Protein AF-R9JWE6-F1 (afdb_monomer_lite)

Foldseek 3Di:
DDPVVVVVVVVVLVVLLVVLVVCVVVVHDLVVQLVCCCPVVVDDSVVSVVSNVVSVVVVVVVVVVVVVLLVLLLLVLVCVVVVHDLVVSLVVCCVVPVDDSVVSVVSSCCQCVDPVNVVSSVVND

Sequence (125 aa):
MTWEMREAEIREETRISYMIEFLRGIDISDEQIIEVLQKHENLSEDYAKEYLQNASDVVNEIEKYITFMRNLCQIIAQSKKQNLQEDMIQLKLQREFGFDDFDAEFFFNYVTHSEKYQKTIESFL

Radius of gyration: 20.98 Å; chains: 1; bounding box: 42×34×52 Å

Structure (mmCIF, N/CA/C/O backbone):
data_AF-R9JWE6-F1
#
_entry.id   AF-R9JWE6-F1
#
loop_
_atom_site.group_PDB
_atom_site.id
_atom_site.type_symbol
_atom_site.label_atom_id
_atom_site.label_alt_id
_atom_site.label_comp_id
_atom_site.label_asym_id
_atom_site.label_entity_id
_atom_site.label_seq_id
_atom_site.pdbx_PDB_ins_code
_atom_site.Cartn_x
_atom_site.Cartn_y
_atom_site.Cartn_z
_atom_site.occupancy
_atom_site.B_iso_or_equiv
_atom_site.auth_seq_id
_atom_site.auth_comp_id
_atom_site.auth_asym_id
_atom_site.auth_atom_id
_atom_site.pdbx_PDB_model_num
ATOM 1 N N . MET A 1 1 ? 1.685 -18.981 -27.070 1.00 69.19 1 MET A N 1
ATOM 2 C CA . MET A 1 1 ? 2.676 -18.646 -26.028 1.00 69.19 1 MET A CA 1
ATOM 3 C C . MET A 1 1 ? 2.832 -19.863 -25.129 1.00 69.19 1 MET A C 1
ATOM 5 O O . MET A 1 1 ? 1.813 -20.462 -24.804 1.00 69.19 1 MET A O 1
ATOM 9 N N . THR A 1 2 ? 4.056 -20.289 -24.815 1.00 89.81 2 THR A N 1
ATOM 10 C CA . THR A 1 2 ? 4.303 -21.410 -23.886 1.00 89.81 2 THR A CA 1
ATOM 11 C C . THR A 1 2 ? 4.459 -20.895 -22.450 1.00 89.81 2 THR A C 1
ATOM 13 O O . THR A 1 2 ? 4.683 -19.702 -22.248 1.00 89.81 2 THR A O 1
ATOM 16 N N . TRP A 1 3 ? 4.357 -21.779 -21.451 1.00 81.94 3 TRP A N 1
ATOM 17 C CA . TRP A 1 3 ? 4.594 -21.423 -20.044 1.00 81.94 3 TRP A CA 1
ATOM 18 C C . TRP A 1 3 ? 5.988 -20.837 -19.816 1.00 81.94 3 TRP A C 1
ATOM 20 O O . TRP A 1 3 ? 6.119 -19.799 -19.183 1.00 81.94 3 TRP A O 1
ATOM 30 N N . GLU A 1 4 ? 7.010 -21.437 -20.422 1.00 85.25 4 GLU A N 1
ATOM 31 C CA . GLU A 1 4 ? 8.394 -20.959 -20.337 1.00 85.25 4 GLU A CA 1
ATOM 32 C C . GLU A 1 4 ? 8.558 -19.546 -20.919 1.00 85.25 4 GLU A C 1
ATOM 34 O O . GLU A 1 4 ? 9.282 -18.725 -20.357 1.00 85.25 4 GLU A O 1
ATOM 39 N N . MET A 1 5 ? 7.850 -19.236 -22.016 1.00 83.62 5 MET A N 1
ATOM 40 C CA . MET A 1 5 ? 7.838 -17.889 -22.598 1.00 83.62 5 MET A CA 1
ATOM 41 C C . MET A 1 5 ? 7.164 -16.883 -21.664 1.00 83.62 5 MET A C 1
ATOM 43 O O . MET A 1 5 ? 7.680 -15.784 -21.491 1.00 83.62 5 MET A O 1
ATOM 47 N N . ARG A 1 6 ? 6.045 -17.262 -21.033 1.00 81.75 6 ARG A N 1
ATOM 48 C CA . ARG A 1 6 ? 5.339 -16.393 -20.084 1.00 81.75 6 ARG A CA 1
ATOM 49 C C . ARG A 1 6 ? 6.161 -16.138 -18.824 1.00 81.75 6 ARG A C 1
ATOM 51 O O . ARG A 1 6 ? 6.203 -15.020 -18.331 1.00 81.75 6 ARG A O 1
ATOM 58 N N . GLU A 1 7 ? 6.841 -17.153 -18.307 1.00 78.19 7 GLU A N 1
ATOM 59 C CA . GLU A 1 7 ? 7.741 -16.977 -17.168 1.00 78.19 7 GLU A CA 1
ATOM 60 C C . GLU A 1 7 ? 8.942 -16.086 -17.501 1.00 78.19 7 GLU A C 1
ATOM 62 O O . GLU A 1 7 ? 9.399 -15.329 -16.648 1.00 78.19 7 GLU A O 1
ATOM 67 N N . ALA A 1 8 ? 9.476 -16.176 -18.723 1.00 79.25 8 ALA A N 1
ATOM 68 C CA . ALA A 1 8 ? 10.554 -15.299 -19.167 1.00 79.25 8 ALA A CA 1
ATOM 69 C C . ALA A 1 8 ? 10.092 -13.839 -19.268 1.00 79.25 8 ALA A C 1
ATOM 71 O O . ALA A 1 8 ? 10.804 -12.958 -18.799 1.00 79.25 8 ALA A O 1
ATOM 72 N N . GLU A 1 9 ? 8.891 -13.611 -19.800 1.00 81.25 9 GLU A N 1
ATOM 73 C CA . GLU A 1 9 ? 8.248 -12.294 -19.867 1.00 81.25 9 GLU A CA 1
ATOM 74 C C . GLU A 1 9 ? 8.059 -11.695 -18.463 1.00 81.25 9 GLU A C 1
ATOM 76 O O . GLU A 1 9 ? 8.540 -10.600 -18.196 1.00 81.25 9 GLU A O 1
ATOM 81 N N . ILE A 1 10 ? 7.502 -12.462 -17.518 1.00 80.62 10 ILE A N 1
ATOM 82 C CA . ILE A 1 10 ? 7.308 -12.019 -16.124 1.00 80.62 10 ILE A CA 1
ATOM 83 C C . ILE A 1 10 ? 8.638 -11.662 -15.446 1.00 80.62 10 ILE A C 1
ATOM 85 O O . ILE A 1 10 ? 8.724 -10.674 -14.714 1.00 80.62 10 ILE A O 1
ATOM 89 N N . ARG A 1 11 ? 9.690 -12.468 -15.653 1.00 78.19 11 ARG A N 1
ATOM 90 C CA . ARG A 1 11 ? 11.020 -12.188 -15.084 1.00 78.19 11 ARG A CA 1
ATOM 91 C C . ARG A 1 11 ? 11.599 -10.883 -15.620 1.00 78.19 11 ARG A C 1
ATOM 93 O O . ARG A 1 11 ? 12.233 -10.153 -14.861 1.00 78.19 11 ARG A O 1
ATOM 100 N N . GLU A 1 12 ? 11.378 -10.607 -16.897 1.00 83.06 12 GLU A N 1
ATOM 101 C CA . GLU A 1 12 ? 11.863 -9.395 -17.544 1.00 83.06 12 GLU A CA 1
ATOM 102 C C . GLU A 1 12 ? 11.090 -8.154 -17.085 1.00 83.06 12 GLU A C 1
ATOM 104 O O . GLU A 1 12 ? 11.712 -7.172 -16.681 1.00 83.06 12 GLU A O 1
ATOM 109 N N . GLU A 1 13 ? 9.758 -8.234 -17.020 1.00 82.25 13 GLU A N 1
ATOM 110 C CA . GLU A 1 13 ? 8.908 -7.176 -16.456 1.00 82.25 13 GLU A CA 1
ATOM 111 C C . GLU A 1 13 ? 9.340 -6.832 -15.024 1.00 82.25 13 GLU A C 1
ATOM 113 O O . GLU A 1 13 ? 9.587 -5.672 -14.695 1.00 82.25 13 GLU A O 1
ATOM 118 N N . THR A 1 14 ? 9.534 -7.860 -14.194 1.00 83.31 14 THR A N 1
ATOM 119 C CA . THR A 1 14 ? 9.970 -7.709 -12.799 1.00 83.31 14 THR A CA 1
ATOM 120 C C . THR A 1 14 ? 11.331 -7.012 -12.700 1.00 83.31 14 THR A C 1
ATOM 122 O O . THR A 1 14 ? 11.538 -6.146 -11.848 1.00 83.31 14 THR A O 1
ATOM 125 N N . ARG A 1 15 ? 12.279 -7.367 -13.575 1.00 89.38 15 ARG A N 1
ATOM 126 C CA . ARG A 1 15 ? 13.620 -6.771 -13.598 1.00 89.38 15 ARG A CA 1
ATOM 127 C C . ARG A 1 15 ? 13.576 -5.289 -13.974 1.00 89.38 15 ARG A C 1
ATOM 129 O O . ARG A 1 15 ? 14.257 -4.489 -13.332 1.00 89.38 15 ARG A O 1
ATOM 136 N N . ILE A 1 16 ? 12.780 -4.929 -14.982 1.00 87.31 16 ILE A N 1
ATOM 137 C CA . ILE A 1 16 ? 12.612 -3.539 -15.425 1.00 87.31 16 ILE A CA 1
ATOM 138 C C . ILE A 1 16 ? 11.950 -2.705 -14.320 1.00 87.31 16 ILE A C 1
ATOM 140 O O . ILE A 1 16 ? 12.436 -1.614 -14.018 1.00 87.31 16 ILE A O 1
ATOM 144 N N . SER A 1 17 ? 10.922 -3.234 -13.646 1.00 85.81 17 SER A N 1
ATOM 145 C CA . SER A 1 17 ? 10.298 -2.569 -12.493 1.00 85.81 17 SER A CA 1
ATOM 146 C C . SER A 1 17 ? 11.304 -2.270 -11.378 1.00 85.81 17 SER A C 1
ATOM 148 O O . SER A 1 17 ? 11.370 -1.133 -10.915 1.00 85.81 17 SER A O 1
ATOM 150 N N . TYR A 1 18 ? 12.154 -3.234 -11.000 1.00 87.12 18 TYR A N 1
ATOM 151 C CA . TYR A 1 18 ? 13.188 -2.996 -9.985 1.00 87.12 18 TYR A CA 1
ATOM 152 C C . TYR A 1 18 ? 14.204 -1.930 -10.393 1.00 87.12 18 TYR A C 1
ATOM 154 O O . TYR A 1 18 ? 14.664 -1.159 -9.551 1.00 87.12 18 TYR A O 1
ATOM 162 N N . MET A 1 19 ? 14.566 -1.868 -11.675 1.00 89.88 19 MET A N 1
ATOM 163 C CA . MET A 1 19 ? 15.465 -0.827 -12.160 1.00 89.88 19 MET A CA 1
ATOM 164 C C . MET A 1 19 ? 14.817 0.559 -12.065 1.00 89.88 19 MET A C 1
ATOM 166 O O . MET A 1 19 ? 15.471 1.496 -11.6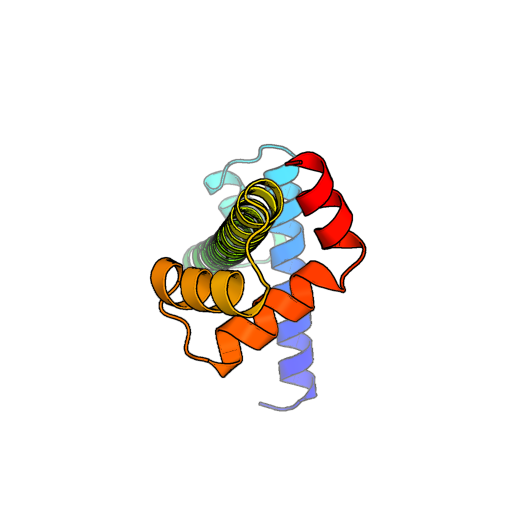11 1.00 89.88 19 MET A O 1
ATOM 170 N N . ILE A 1 20 ? 13.541 0.690 -12.439 1.00 90.12 20 ILE A N 1
ATOM 171 C CA . ILE A 1 20 ? 12.786 1.945 -12.313 1.00 90.12 20 ILE A CA 1
ATOM 172 C C . ILE A 1 20 ? 12.725 2.390 -10.848 1.00 90.12 20 ILE A C 1
ATOM 174 O O . ILE A 1 20 ? 13.036 3.541 -10.546 1.00 90.12 20 ILE A O 1
ATOM 178 N N . GLU A 1 21 ? 12.378 1.482 -9.932 1.00 87.75 21 GLU A N 1
ATOM 179 C CA . GLU A 1 21 ? 12.341 1.774 -8.493 1.00 87.75 21 GLU A CA 1
ATOM 180 C C . GLU A 1 21 ? 13.708 2.219 -7.961 1.00 87.75 21 GLU A C 1
ATOM 182 O O . GLU A 1 21 ? 13.795 3.206 -7.230 1.00 87.75 21 GLU A O 1
ATOM 187 N N . PHE A 1 22 ? 14.785 1.537 -8.360 1.00 90.50 22 PHE A N 1
ATOM 188 C CA . PHE A 1 22 ? 16.144 1.908 -7.974 1.00 90.50 22 PHE A CA 1
ATOM 189 C C . PHE A 1 22 ? 16.519 3.311 -8.468 1.00 90.50 22 PHE A C 1
ATOM 191 O O . PHE A 1 22 ? 17.033 4.109 -7.688 1.00 90.50 22 PHE A O 1
ATOM 198 N N . LEU A 1 23 ? 16.243 3.623 -9.739 1.00 92.06 23 LEU A N 1
ATOM 199 C CA . LEU A 1 23 ? 16.551 4.925 -10.338 1.00 92.06 23 LEU A CA 1
ATOM 200 C C . LEU A 1 23 ? 15.750 6.058 -9.683 1.00 92.06 23 LEU A C 1
ATOM 202 O O . LEU A 1 23 ? 16.315 7.110 -9.387 1.00 92.06 23 LEU A O 1
ATOM 206 N N . ARG A 1 24 ? 14.469 5.829 -9.373 1.00 90.75 24 ARG A N 1
ATOM 207 C CA . ARG A 1 24 ? 13.659 6.773 -8.586 1.00 90.75 24 ARG A CA 1
ATOM 208 C C . ARG A 1 24 ? 14.211 6.964 -7.178 1.00 90.75 24 ARG A C 1
ATOM 210 O O . ARG A 1 24 ? 14.241 8.082 -6.682 1.00 90.75 24 ARG A O 1
ATOM 217 N N . GLY A 1 25 ? 14.694 5.891 -6.550 1.00 88.88 25 GLY A N 1
ATOM 218 C CA . GLY A 1 25 ? 15.300 5.931 -5.218 1.00 88.88 25 GLY A CA 1
ATOM 219 C C . GLY A 1 25 ? 16.598 6.743 -5.123 1.00 88.88 25 GLY A C 1
ATOM 220 O O . GLY A 1 25 ? 17.022 7.064 -4.014 1.00 88.88 25 GLY A O 1
ATOM 221 N N . ILE A 1 26 ? 17.220 7.084 -6.257 1.00 93.56 26 ILE A N 1
ATOM 222 C CA . ILE A 1 26 ? 18.377 7.989 -6.348 1.00 93.56 26 ILE A CA 1
ATOM 223 C C . ILE A 1 26 ? 18.035 9.308 -7.070 1.00 93.56 26 ILE A C 1
ATOM 225 O O . ILE A 1 26 ? 18.923 9.949 -7.632 1.00 93.56 26 ILE A O 1
ATOM 229 N N . ASP A 1 27 ? 16.758 9.704 -7.044 1.00 92.19 27 ASP A N 1
ATOM 230 C CA . ASP A 1 27 ? 16.224 10.983 -7.538 1.00 92.19 27 ASP A CA 1
ATOM 231 C C . ASP A 1 27 ? 16.437 11.253 -9.044 1.00 92.19 27 ASP A C 1
ATOM 233 O O . ASP A 1 27 ? 16.547 12.403 -9.476 1.00 92.19 27 ASP A O 1
ATOM 237 N N . ILE A 1 28 ? 16.486 10.205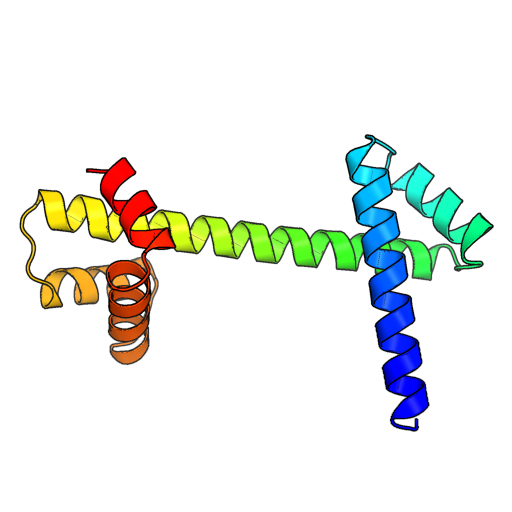 -9.874 1.00 94.56 28 ILE A N 1
ATOM 238 C CA . ILE A 1 28 ? 16.525 10.350 -11.338 1.00 94.56 28 ILE A CA 1
ATOM 239 C C . ILE A 1 28 ? 15.122 10.683 -11.856 1.00 94.56 28 ILE A C 1
ATOM 241 O O . ILE A 1 28 ? 14.144 10.050 -11.452 1.00 94.56 28 ILE A O 1
ATOM 245 N N . SER A 1 29 ? 15.017 11.667 -12.758 1.00 93.94 29 SER A N 1
ATOM 246 C CA . SER A 1 29 ? 13.717 12.087 -13.295 1.00 93.94 29 SER A CA 1
ATOM 247 C C . SER A 1 29 ? 13.111 11.031 -14.218 1.00 93.94 29 SER A C 1
ATOM 249 O O . SER A 1 29 ? 13.826 10.264 -14.863 1.00 93.94 29 SER A O 1
ATOM 251 N N . ASP A 1 30 ? 11.786 11.029 -14.332 1.00 93.25 30 ASP A N 1
ATOM 252 C CA . ASP A 1 30 ? 11.049 10.110 -15.202 1.00 93.25 30 ASP A CA 1
ATOM 253 C C . ASP A 1 30 ? 11.524 10.198 -16.673 1.00 93.25 30 ASP A C 1
ATOM 255 O O . ASP A 1 30 ? 11.677 9.171 -17.335 1.00 93.25 30 ASP A O 1
ATOM 259 N N . GLU A 1 31 ? 11.869 11.392 -17.173 1.00 94.62 31 GLU A N 1
ATOM 260 C CA . GLU A 1 31 ? 12.450 11.571 -18.514 1.00 94.62 31 GLU A CA 1
ATOM 261 C C . GLU A 1 31 ? 13.818 10.890 -18.654 1.00 94.62 31 GLU A C 1
ATOM 263 O O . GLU A 1 31 ? 14.086 10.219 -19.650 1.00 94.62 31 GLU A O 1
ATOM 268 N N . GLN A 1 32 ? 14.679 11.018 -17.644 1.00 94.81 32 GLN A N 1
ATOM 269 C CA . GLN A 1 32 ? 15.994 10.375 -17.637 1.00 94.81 32 GLN A CA 1
ATOM 270 C C . GLN A 1 32 ? 15.880 8.852 -17.496 1.00 94.81 32 GLN A C 1
ATOM 272 O O . GLN A 1 32 ? 16.675 8.115 -18.080 1.00 94.81 32 GLN A O 1
ATOM 277 N N . ILE A 1 33 ? 14.883 8.360 -16.754 1.00 95.00 33 ILE A N 1
ATOM 278 C CA . ILE A 1 33 ? 14.587 6.927 -16.667 1.00 95.00 33 ILE A CA 1
ATOM 279 C C . ILE A 1 33 ? 14.185 6.394 -18.044 1.00 95.00 33 ILE A C 1
ATOM 281 O O . ILE A 1 33 ? 14.698 5.353 -18.452 1.00 95.00 33 ILE A O 1
ATOM 285 N N . ILE A 1 34 ? 13.345 7.115 -18.795 1.00 95.25 34 ILE A N 1
ATOM 286 C CA . ILE A 1 34 ? 12.987 6.740 -20.173 1.00 95.25 34 ILE A CA 1
ATOM 287 C C . ILE A 1 34 ? 14.243 6.636 -21.048 1.00 95.25 34 ILE A C 1
ATOM 289 O O . ILE A 1 34 ? 14.422 5.623 -21.723 1.00 95.25 34 ILE A O 1
ATOM 293 N N . GLU A 1 35 ? 15.154 7.613 -20.990 1.00 94.94 35 GLU A N 1
ATOM 294 C CA . GLU A 1 35 ? 16.415 7.561 -21.747 1.00 94.94 35 GLU A CA 1
ATOM 295 C C . GLU A 1 35 ? 17.272 6.334 -21.380 1.00 94.94 35 GLU A C 1
ATOM 297 O O . GLU A 1 35 ? 17.842 5.675 -22.259 1.00 94.94 35 GLU A O 1
ATOM 302 N N . VAL A 1 36 ? 17.352 5.991 -20.088 1.00 93.06 36 VAL A N 1
ATOM 303 C CA . VAL A 1 36 ? 18.065 4.796 -19.609 1.00 93.06 36 VAL A CA 1
ATOM 304 C C . VAL A 1 36 ? 17.408 3.523 -20.136 1.00 93.06 36 VAL A C 1
ATOM 306 O O . VAL A 1 36 ? 18.112 2.660 -20.660 1.00 93.06 36 VAL A O 1
ATOM 309 N N . LEU A 1 37 ? 16.080 3.420 -20.063 1.00 92.88 37 LEU A N 1
ATOM 310 C CA . LEU A 1 37 ? 15.309 2.283 -20.571 1.00 92.88 37 LEU A CA 1
ATOM 311 C C . LEU A 1 37 ? 15.501 2.092 -22.081 1.00 92.88 37 LEU A C 1
ATOM 313 O O . LEU A 1 37 ? 15.752 0.979 -22.543 1.00 92.88 37 LEU A O 1
ATOM 317 N N . GLN A 1 38 ? 15.473 3.171 -22.860 1.00 93.88 38 GLN A N 1
ATOM 318 C CA . GLN A 1 38 ? 15.710 3.094 -24.301 1.00 93.88 38 GLN A CA 1
ATOM 319 C C . GLN A 1 38 ? 17.137 2.637 -24.626 1.00 93.88 38 GLN A C 1
ATOM 321 O O . GLN A 1 38 ? 17.344 1.822 -25.524 1.00 93.88 38 GLN A O 1
ATOM 326 N N . LYS A 1 39 ? 18.135 3.144 -23.894 1.00 93.44 39 LYS A N 1
ATOM 327 C CA . LYS A 1 39 ? 19.552 2.882 -24.179 1.00 93.44 39 LYS A CA 1
ATOM 328 C C . LYS A 1 39 ? 20.042 1.527 -23.673 1.00 93.44 39 LYS A C 1
ATOM 330 O O . LYS A 1 39 ? 20.859 0.894 -24.338 1.00 93.44 39 LYS A O 1
ATOM 335 N N . HIS A 1 40 ? 19.622 1.128 -22.477 1.00 89.50 40 HIS A N 1
ATOM 336 C CA . HIS A 1 40 ? 20.143 -0.056 -21.795 1.00 89.50 40 HIS A CA 1
ATOM 337 C C . HIS A 1 40 ? 19.249 -1.281 -21.971 1.00 89.50 40 HIS A C 1
ATOM 339 O O . HIS A 1 40 ? 19.777 -2.389 -21.989 1.00 89.50 40 HIS A O 1
ATOM 345 N N . GLU A 1 41 ? 17.947 -1.079 -22.185 1.00 87.50 41 GLU A N 1
ATOM 346 C CA . GLU A 1 41 ? 16.973 -2.160 -22.381 1.00 87.50 41 GLU A CA 1
ATOM 347 C C . GLU A 1 41 ? 16.460 -2.263 -23.820 1.00 87.50 41 GLU A C 1
ATOM 349 O O . GLU A 1 41 ? 15.640 -3.123 -24.129 1.00 87.50 41 GLU A O 1
ATOM 354 N N . ASN A 1 42 ? 16.963 -1.415 -24.729 1.00 90.19 42 ASN A N 1
ATOM 355 C CA . ASN A 1 42 ? 16.534 -1.344 -26.131 1.00 90.19 42 ASN A CA 1
ATOM 356 C C . ASN A 1 42 ? 15.010 -1.187 -26.294 1.00 90.19 42 ASN A C 1
ATOM 358 O O . ASN A 1 42 ? 14.434 -1.643 -27.285 1.00 90.19 42 ASN A O 1
ATOM 362 N N . LEU A 1 43 ? 14.348 -0.553 -25.322 1.00 90.88 43 LEU A N 1
ATOM 363 C CA . LEU A 1 43 ? 12.915 -0.294 -25.379 1.00 90.88 43 LEU A CA 1
ATOM 364 C C . LEU A 1 43 ? 12.617 0.861 -26.340 1.00 90.88 43 LEU A C 1
ATOM 366 O O . LEU A 1 43 ? 13.402 1.802 -26.479 1.00 90.88 43 LEU A O 1
ATOM 370 N N . SER A 1 44 ? 11.458 0.815 -27.000 1.00 93.62 44 SER A N 1
ATOM 371 C CA . SER A 1 44 ? 10.935 2.012 -27.660 1.00 93.62 44 SER A CA 1
ATOM 372 C C . SER A 1 44 ? 10.534 3.050 -26.607 1.00 93.62 44 SER A C 1
ATOM 374 O O . SER A 1 44 ? 10.337 2.721 -25.437 1.00 93.62 44 SER A O 1
ATOM 376 N N . GLU A 1 45 ? 10.386 4.310 -27.019 1.00 92.44 45 GLU A N 1
ATOM 377 C CA . GLU A 1 45 ? 9.901 5.366 -26.119 1.00 92.44 45 GLU A CA 1
ATOM 378 C C . GLU A 1 45 ? 8.527 5.020 -25.523 1.00 92.44 45 GLU A C 1
ATOM 380 O O . GLU A 1 45 ? 8.305 5.203 -24.328 1.00 92.44 45 GLU A O 1
ATOM 385 N N . ASP A 1 46 ? 7.628 4.468 -26.343 1.00 93.88 46 ASP A N 1
ATOM 386 C CA . ASP A 1 46 ? 6.277 4.090 -25.922 1.00 93.88 46 ASP A CA 1
ATOM 387 C C . ASP A 1 46 ? 6.303 2.966 -24.881 1.00 93.88 46 ASP A C 1
ATOM 389 O O . ASP A 1 46 ? 5.650 3.078 -23.845 1.00 93.88 46 ASP A O 1
ATOM 393 N N . TYR A 1 47 ? 7.117 1.926 -25.100 1.00 90.25 47 TYR A N 1
ATOM 394 C CA . TYR A 1 47 ? 7.268 0.842 -24.127 1.00 90.25 47 TYR A CA 1
ATOM 395 C C . TYR A 1 47 ? 7.934 1.324 -22.834 1.00 90.25 47 TYR A C 1
ATOM 397 O O . TYR A 1 47 ? 7.513 0.937 -21.748 1.00 90.25 47 TYR A O 1
ATOM 405 N N . ALA A 1 48 ? 8.941 2.198 -22.915 1.00 91.25 48 ALA A N 1
ATOM 406 C CA . ALA A 1 48 ? 9.572 2.775 -21.729 1.00 91.25 48 ALA A CA 1
ATOM 407 C C . ALA A 1 48 ? 8.567 3.575 -20.878 1.00 91.25 48 ALA A C 1
ATOM 409 O O . ALA A 1 48 ? 8.542 3.427 -19.655 1.00 91.25 48 ALA A O 1
ATOM 410 N N . LYS A 1 49 ? 7.695 4.367 -21.520 1.00 93.06 49 LYS A N 1
ATOM 411 C CA . LYS A 1 49 ? 6.597 5.079 -20.845 1.00 93.06 49 LYS A CA 1
ATOM 412 C C . LYS A 1 49 ? 5.584 4.124 -20.219 1.00 93.06 49 LYS A C 1
ATOM 414 O O . LYS A 1 49 ? 5.151 4.371 -19.098 1.00 93.06 49 LYS A O 1
ATOM 419 N N . GLU A 1 50 ? 5.226 3.044 -20.909 1.00 91.50 50 GLU A N 1
ATOM 420 C CA . GLU A 1 50 ? 4.303 2.029 -20.389 1.00 91.50 50 GLU A CA 1
ATOM 421 C C . GLU A 1 50 ? 4.848 1.372 -19.112 1.00 91.50 50 GLU A C 1
ATOM 423 O O . GLU A 1 50 ? 4.153 1.329 -18.099 1.00 91.50 50 GLU A O 1
ATOM 428 N N . TYR A 1 51 ? 6.112 0.940 -19.111 1.00 89.31 51 TYR A N 1
ATOM 429 C CA . TYR A 1 51 ? 6.749 0.373 -17.916 1.00 89.31 51 TYR A CA 1
ATOM 430 C C . TYR A 1 51 ? 6.799 1.361 -16.748 1.00 89.31 51 TYR A C 1
ATOM 432 O O . TYR A 1 51 ? 6.541 0.984 -15.603 1.00 89.31 51 TYR A O 1
ATOM 440 N N . LEU A 1 52 ? 7.110 2.625 -17.033 1.00 90.94 52 LEU A N 1
ATOM 441 C CA . LEU A 1 52 ? 7.160 3.679 -16.027 1.00 90.94 52 LEU A CA 1
ATOM 442 C C . LEU A 1 52 ? 5.782 3.956 -15.415 1.00 90.94 52 LEU A C 1
ATOM 444 O O . LEU A 1 52 ? 5.662 4.078 -14.195 1.00 90.94 52 LEU A O 1
ATOM 448 N N . GLN A 1 53 ? 4.745 4.007 -16.253 1.00 90.44 53 GLN A N 1
ATOM 449 C CA . GLN A 1 53 ? 3.363 4.182 -15.819 1.00 90.44 53 GLN A CA 1
ATOM 450 C C . GLN A 1 53 ? 2.896 2.993 -14.977 1.00 90.44 53 GLN A C 1
ATOM 452 O O . GLN A 1 53 ? 2.383 3.197 -13.881 1.00 90.44 53 GLN A O 1
ATOM 457 N N . ASN A 1 54 ? 3.154 1.762 -15.426 1.00 87.31 54 ASN A N 1
ATOM 458 C CA . ASN A 1 54 ? 2.801 0.550 -14.687 1.00 87.31 54 ASN A CA 1
ATOM 459 C C . ASN A 1 54 ? 3.463 0.519 -13.302 1.00 87.31 54 ASN A C 1
ATOM 461 O O . ASN A 1 54 ? 2.808 0.204 -12.310 1.00 87.31 54 ASN A O 1
ATOM 465 N N . ALA A 1 55 ? 4.743 0.896 -13.209 1.00 85.00 55 ALA A N 1
ATOM 466 C CA . ALA A 1 55 ? 5.435 1.006 -11.927 1.00 85.00 55 ALA A CA 1
ATOM 467 C C . ALA A 1 55 ? 4.784 2.065 -11.016 1.00 85.00 55 ALA A C 1
ATOM 469 O O . ALA A 1 55 ? 4.560 1.810 -9.834 1.00 85.00 55 ALA A O 1
ATOM 470 N N . SER A 1 56 ? 4.435 3.238 -11.557 1.00 84.94 56 SER A N 1
ATOM 471 C CA . SER A 1 56 ? 3.712 4.276 -10.808 1.00 84.94 56 SER A CA 1
ATOM 472 C C . SER A 1 56 ? 2.330 3.817 -10.340 1.00 84.94 56 SER A C 1
ATOM 474 O O . SER A 1 56 ? 1.950 4.091 -9.204 1.00 84.94 56 SER A O 1
ATOM 476 N N . ASP A 1 57 ? 1.580 3.108 -11.181 1.00 88.25 57 ASP A N 1
ATOM 477 C CA . ASP A 1 57 ? 0.239 2.629 -10.848 1.00 88.25 57 ASP A CA 1
ATOM 478 C C . ASP A 1 57 ? 0.276 1.584 -9.734 1.00 88.25 57 ASP A C 1
ATOM 480 O O . ASP A 1 57 ? -0.516 1.661 -8.796 1.00 88.25 57 ASP A O 1
ATOM 484 N N . VAL A 1 58 ? 1.248 0.667 -9.763 1.00 85.00 58 VAL A N 1
ATOM 485 C CA . VAL A 1 58 ? 1.461 -0.297 -8.674 1.00 85.00 58 VAL A CA 1
ATOM 486 C C . VAL A 1 58 ? 1.776 0.418 -7.360 1.00 85.00 58 VAL A C 1
ATOM 488 O O . VAL A 1 58 ? 1.180 0.089 -6.332 1.00 85.00 58 VAL A O 1
ATOM 491 N N . VAL A 1 59 ? 2.660 1.421 -7.377 1.00 82.81 59 VAL A N 1
ATOM 492 C CA . VAL A 1 59 ? 2.965 2.225 -6.182 1.00 82.81 59 VAL A CA 1
ATOM 493 C C . VAL A 1 59 ? 1.710 2.935 -5.672 1.00 82.81 59 VAL A C 1
ATOM 495 O O . VAL A 1 59 ? 1.397 2.833 -4.486 1.00 82.81 59 VAL A O 1
ATOM 498 N N . ASN A 1 60 ? 0.943 3.574 -6.557 1.00 87.69 60 ASN A N 1
ATOM 499 C CA . ASN A 1 60 ? -0.303 4.252 -6.201 1.00 87.69 60 ASN A CA 1
ATOM 500 C C . ASN A 1 60 ? -1.323 3.293 -5.563 1.00 87.69 60 ASN A C 1
ATOM 502 O O . ASN A 1 60 ? -1.970 3.643 -4.575 1.00 87.69 60 ASN A O 1
ATOM 506 N N . GLU A 1 61 ? -1.480 2.078 -6.093 1.00 88.62 61 GLU A N 1
ATOM 507 C CA . GLU A 1 61 ? -2.369 1.065 -5.510 1.00 88.62 61 GLU A CA 1
ATOM 508 C C . GLU A 1 61 ? -1.877 0.586 -4.136 1.00 88.62 61 GLU A C 1
ATOM 510 O O . GLU A 1 61 ? -2.674 0.453 -3.201 1.00 88.62 61 GLU A O 1
ATOM 515 N N . ILE A 1 62 ? -0.564 0.409 -3.962 1.00 88.50 62 ILE A N 1
ATOM 516 C CA . ILE A 1 62 ? 0.030 0.087 -2.657 1.00 88.50 62 ILE A CA 1
ATOM 517 C C . ILE A 1 62 ? -0.225 1.219 -1.653 1.00 88.50 62 ILE A C 1
ATOM 519 O O . ILE A 1 62 ? -0.628 0.952 -0.520 1.00 88.50 62 ILE A O 1
ATOM 523 N N . GLU A 1 63 ? -0.042 2.479 -2.043 1.00 87.56 63 GLU A N 1
ATOM 524 C CA . GLU A 1 63 ? -0.295 3.640 -1.183 1.00 87.56 63 GLU A CA 1
ATOM 525 C C . GLU A 1 63 ? -1.770 3.775 -0.796 1.00 87.56 63 GLU A C 1
ATOM 527 O O . GLU A 1 63 ? -2.086 4.044 0.372 1.00 87.56 63 GLU A O 1
ATOM 532 N N . LYS A 1 64 ? -2.688 3.529 -1.740 1.00 91.81 64 LYS A N 1
ATOM 533 C CA . LYS A 1 64 ? -4.129 3.455 -1.459 1.00 91.81 64 LYS A CA 1
ATOM 534 C C . LYS A 1 64 ? -4.425 2.359 -0.445 1.00 91.81 64 LYS A C 1
ATOM 536 O O . LYS A 1 64 ? -5.130 2.617 0.531 1.00 91.81 64 LYS A O 1
ATOM 541 N N . TYR A 1 65 ? -3.850 1.169 -0.619 1.00 91.00 65 TYR A N 1
ATOM 542 C CA . TYR A 1 65 ? -4.028 0.061 0.317 1.00 91.00 65 TYR A CA 1
ATOM 543 C C . TYR A 1 65 ? -3.460 0.377 1.708 1.00 91.00 65 TYR A C 1
ATOM 545 O O . TYR A 1 65 ? -4.118 0.135 2.721 1.00 91.00 65 TYR A O 1
ATOM 553 N N . ILE A 1 66 ? -2.268 0.974 1.787 1.00 90.81 66 ILE A N 1
ATOM 554 C CA . ILE A 1 66 ? -1.666 1.417 3.054 1.00 90.81 66 ILE A CA 1
ATOM 555 C C . ILE A 1 66 ? -2.578 2.432 3.750 1.00 90.81 66 ILE A C 1
ATOM 557 O O . ILE A 1 66 ? -2.835 2.311 4.951 1.00 90.81 66 ILE A O 1
ATOM 561 N N . THR A 1 67 ? -3.088 3.411 3.003 1.00 93.81 67 THR A N 1
ATOM 562 C CA . THR A 1 67 ? -4.009 4.433 3.513 1.00 93.81 67 THR A CA 1
ATOM 563 C C . THR A 1 67 ? -5.302 3.805 4.023 1.00 93.81 67 THR A C 1
ATOM 565 O O . THR 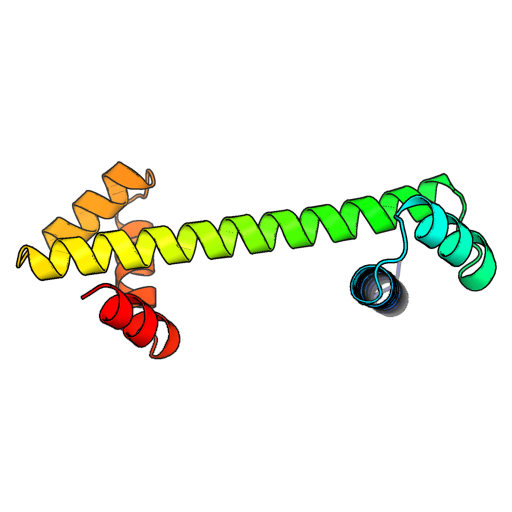A 1 67 ? -5.731 4.099 5.140 1.00 93.81 67 THR A O 1
ATOM 568 N N . PHE A 1 68 ? -5.881 2.881 3.256 1.00 95.00 68 PHE A N 1
ATOM 569 C CA . PHE A 1 68 ? -7.050 2.105 3.654 1.00 95.00 68 PHE A CA 1
ATOM 570 C C . PHE A 1 68 ? -6.810 1.363 4.979 1.00 95.00 68 PHE A C 1
ATOM 572 O O . PHE A 1 68 ? -7.550 1.568 5.943 1.00 95.00 68 PHE A O 1
ATOM 579 N N . MET A 1 69 ? -5.728 0.583 5.075 1.00 95.00 69 MET A N 1
ATOM 580 C CA . MET A 1 69 ? -5.398 -0.178 6.285 1.00 95.00 69 MET A CA 1
ATOM 581 C C . MET A 1 69 ? -5.160 0.725 7.498 1.00 95.00 69 MET A C 1
ATOM 583 O O . MET A 1 69 ? -5.538 0.377 8.619 1.00 95.00 69 MET A O 1
ATOM 587 N N . ARG A 1 70 ? -4.556 1.901 7.296 1.00 93.38 70 ARG A N 1
ATOM 588 C CA . ARG A 1 70 ? -4.348 2.887 8.361 1.00 93.38 70 ARG A CA 1
ATOM 589 C C . ARG A 1 70 ? -5.672 3.449 8.876 1.00 93.38 70 ARG A C 1
ATOM 591 O O . ARG A 1 70 ? -5.870 3.488 10.090 1.00 93.38 70 ARG A O 1
ATOM 598 N N . ASN A 1 71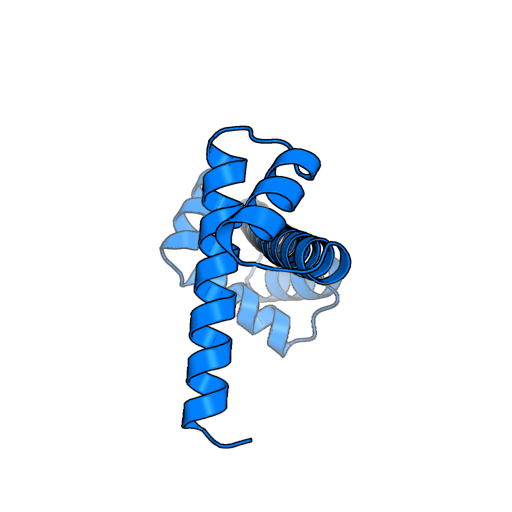 ? -6.573 3.836 7.974 1.00 95.06 71 ASN A N 1
ATOM 599 C CA . ASN A 1 71 ? -7.902 4.342 8.327 1.00 95.06 71 ASN A CA 1
ATOM 600 C C . ASN A 1 71 ? -8.714 3.281 9.079 1.00 95.06 71 ASN A C 1
ATOM 602 O O . ASN A 1 71 ? -9.316 3.577 10.112 1.00 95.06 71 ASN A O 1
ATOM 606 N N . LEU A 1 72 ? -8.656 2.031 8.614 1.00 96.19 72 LEU A N 1
ATOM 607 C CA . LEU A 1 72 ? -9.273 0.882 9.268 1.00 96.19 72 LEU A CA 1
ATOM 608 C C . LEU A 1 72 ? -8.770 0.715 10.715 1.00 96.19 72 LEU A C 1
ATOM 610 O O . LEU A 1 72 ? -9.573 0.676 11.651 1.00 96.19 72 LEU A O 1
ATOM 614 N N . CYS A 1 73 ? -7.446 0.709 10.924 1.00 95.50 73 CYS A N 1
ATOM 615 C CA . CYS A 1 73 ? -6.845 0.644 12.263 1.00 95.50 73 CYS A CA 1
ATOM 616 C C . CYS A 1 73 ? -7.302 1.805 13.158 1.00 95.50 73 CYS A C 1
ATOM 618 O O . CYS A 1 73 ? -7.606 1.604 14.334 1.00 95.50 73 CYS A O 1
ATOM 620 N N . GLN A 1 74 ? -7.361 3.019 12.609 1.00 95.62 74 GLN A N 1
ATOM 621 C CA . GLN A 1 74 ? -7.744 4.217 13.350 1.00 95.62 74 GLN A CA 1
ATOM 622 C C . GLN A 1 74 ? -9.210 4.173 13.802 1.00 95.62 74 GLN A C 1
ATOM 624 O O . GLN A 1 74 ? -9.496 4.494 14.958 1.00 95.62 74 GLN A O 1
ATOM 629 N N . ILE A 1 75 ? -10.135 3.738 12.939 1.00 95.94 75 ILE A N 1
ATOM 630 C CA . ILE A 1 75 ? -11.554 3.583 13.296 1.00 95.94 75 ILE A CA 1
ATOM 631 C C . ILE A 1 75 ? -11.713 2.552 14.416 1.00 95.94 75 ILE A C 1
ATOM 633 O O . ILE A 1 75 ? -12.433 2.810 15.386 1.00 95.94 75 ILE A O 1
ATOM 637 N N . ILE A 1 76 ? -11.016 1.415 14.327 1.00 95.12 76 ILE A N 1
ATOM 638 C CA . ILE A 1 76 ? -11.045 0.375 15.364 1.00 95.12 76 ILE A CA 1
ATOM 639 C C . ILE A 1 76 ? -10.482 0.921 16.683 1.00 95.12 76 ILE A C 1
ATOM 641 O O . ILE A 1 76 ? -11.126 0.779 17.722 1.00 95.12 76 ILE A O 1
ATOM 645 N N . ALA A 1 77 ? -9.333 1.603 16.656 1.00 94.38 77 ALA A N 1
ATOM 646 C CA . ALA A 1 77 ? -8.720 2.194 17.847 1.00 94.38 77 ALA A CA 1
ATOM 647 C C . ALA A 1 77 ? -9.648 3.211 18.531 1.00 94.38 77 ALA A C 1
ATOM 649 O O . ALA A 1 77 ? -9.894 3.125 19.734 1.00 94.38 77 ALA A O 1
ATOM 650 N N . GLN A 1 78 ? -10.227 4.141 17.766 1.00 95.44 78 GLN A N 1
ATOM 651 C CA . GLN A 1 78 ? -11.181 5.125 18.285 1.00 95.44 78 GLN A CA 1
ATOM 652 C C . GLN A 1 78 ? -12.427 4.463 18.880 1.00 95.44 78 GLN A C 1
ATOM 654 O O . GLN A 1 78 ? -12.921 4.890 19.921 1.00 95.44 78 GLN A O 1
ATOM 659 N N . SER A 1 79 ? -12.920 3.403 18.243 1.00 95.50 79 SER A N 1
ATOM 660 C CA . SER A 1 79 ? -14.092 2.668 18.718 1.00 95.50 79 SER A CA 1
ATOM 661 C C . SER A 1 79 ? -13.797 1.908 20.017 1.00 95.50 79 SER A C 1
ATOM 663 O O . SER A 1 79 ? -14.612 1.928 20.939 1.00 95.50 79 SER A O 1
ATOM 665 N N . LYS A 1 80 ? -12.590 1.340 20.150 1.00 92.12 80 LYS A N 1
ATOM 666 C CA . LYS A 1 80 ? -12.107 0.744 21.405 1.00 92.12 80 LYS A CA 1
ATOM 667 C C . LYS A 1 80 ? -11.974 1.778 22.527 1.00 92.12 80 LYS A C 1
ATOM 669 O O . LYS A 1 80 ? -12.411 1.499 23.637 1.00 92.12 80 LYS A O 1
ATOM 674 N N . LYS A 1 81 ? -11.478 2.996 22.253 1.00 93.94 81 LYS A N 1
ATOM 675 C CA . LYS A 1 81 ? -11.462 4.098 23.249 1.00 93.94 81 LYS A CA 1
ATOM 676 C C . LYS A 1 81 ? -12.852 4.452 23.771 1.00 93.94 81 LYS A C 1
ATOM 678 O O . LYS A 1 81 ? -12.998 4.873 24.913 1.00 93.94 81 LYS A O 1
ATOM 683 N N . GLN A 1 82 ? -13.865 4.302 22.924 1.00 94.50 82 GLN A N 1
ATOM 684 C CA . GLN A 1 82 ? -15.266 4.535 23.267 1.00 94.50 82 GLN A CA 1
ATOM 685 C C . GLN A 1 82 ? -15.923 3.323 23.951 1.00 94.50 82 GLN A C 1
ATOM 687 O O . GLN A 1 82 ? -17.111 3.379 24.255 1.00 94.50 82 GLN A O 1
ATOM 692 N N . ASN A 1 83 ? -15.168 2.247 24.210 1.00 93.75 83 ASN A N 1
ATOM 693 C CA . ASN A 1 83 ? -15.659 0.974 24.742 1.00 93.75 83 ASN A CA 1
ATOM 694 C C . ASN A 1 83 ? -16.814 0.381 23.913 1.00 93.75 83 ASN A C 1
ATOM 696 O O . ASN A 1 83 ? -17.732 -0.231 24.464 1.00 93.75 83 ASN A O 1
ATOM 700 N N . LEU A 1 84 ? -16.792 0.582 22.589 1.00 95.12 84 LEU A N 1
ATOM 701 C CA . LEU A 1 84 ? -17.765 -0.044 21.695 1.00 95.12 84 LEU A CA 1
ATOM 702 C C . LEU A 1 84 ? -17.543 -1.561 21.650 1.00 95.12 84 LEU A C 1
ATOM 704 O O . LEU A 1 84 ? -16.408 -2.029 21.584 1.00 95.12 84 LEU A O 1
ATOM 708 N N . GLN A 1 85 ? -18.647 -2.310 21.675 1.00 95.19 85 GLN A N 1
ATOM 709 C CA . GLN A 1 85 ? -18.655 -3.762 21.475 1.00 95.19 85 GLN A CA 1
ATOM 710 C C . GLN A 1 85 ? -18.284 -4.109 20.030 1.00 95.19 85 GLN A C 1
ATOM 712 O O . GLN A 1 85 ? -18.529 -3.307 19.130 1.00 95.19 85 GLN A O 1
ATOM 717 N N . GLU A 1 86 ? -17.744 -5.304 19.801 1.00 93.75 86 GLU A N 1
ATOM 718 C CA . GLU A 1 86 ? -17.209 -5.721 18.495 1.00 93.75 86 GLU A CA 1
ATOM 719 C C . GLU A 1 86 ? -18.242 -5.609 17.365 1.00 93.75 86 GLU A C 1
ATOM 721 O O . GLU A 1 86 ? -17.949 -4.973 16.352 1.00 93.75 86 GLU A O 1
ATOM 726 N N . ASP A 1 87 ? -19.478 -6.066 17.585 1.00 94.75 87 ASP A N 1
ATOM 727 C CA . ASP A 1 87 ? -20.581 -5.948 16.617 1.00 94.75 87 ASP A CA 1
ATOM 728 C C . ASP A 1 87 ? -20.837 -4.487 16.194 1.00 94.75 87 ASP A C 1
ATOM 730 O O . ASP A 1 87 ? -21.101 -4.184 15.030 1.00 94.75 87 ASP A O 1
ATOM 734 N N . MET A 1 88 ? -20.708 -3.536 17.128 1.00 96.25 88 MET A N 1
ATOM 735 C CA . MET A 1 88 ? -20.874 -2.104 16.841 1.00 96.25 88 MET A CA 1
ATOM 736 C C . MET A 1 88 ? -19.696 -1.542 16.042 1.00 96.25 88 MET A C 1
ATOM 738 O O . MET A 1 88 ? -19.878 -0.625 15.238 1.00 96.25 88 MET A O 1
ATOM 742 N N . ILE A 1 89 ? -18.488 -2.074 16.257 1.00 95.81 89 ILE A N 1
ATOM 743 C CA . ILE A 1 89 ? -17.307 -1.712 15.468 1.00 95.81 89 ILE A CA 1
ATOM 744 C C . ILE A 1 89 ? -17.484 -2.219 14.037 1.00 95.81 89 ILE A C 1
ATOM 746 O O . ILE A 1 89 ? -17.307 -1.437 13.107 1.00 95.81 89 ILE A O 1
ATOM 750 N N . GLN A 1 90 ? -17.898 -3.474 13.851 1.00 96.06 90 GLN A N 1
ATOM 751 C CA . GLN A 1 90 ? -18.140 -4.056 12.528 1.00 96.06 90 GLN A CA 1
ATOM 752 C C . GLN A 1 90 ? -19.218 -3.282 11.754 1.00 96.06 90 GLN A C 1
ATOM 754 O O . GLN A 1 90 ? -18.969 -2.865 10.625 1.00 96.06 90 GLN A O 1
ATOM 759 N N . LEU A 1 91 ? -20.353 -2.947 12.383 1.00 96.62 91 LEU A N 1
ATOM 760 C CA . LEU A 1 91 ? -21.381 -2.091 11.769 1.00 96.62 91 LEU A CA 1
ATOM 761 C C . LEU A 1 91 ? -20.850 -0.706 11.367 1.00 96.62 91 LEU A C 1
ATOM 763 O O . LEU A 1 91 ? -21.296 -0.119 10.379 1.00 96.62 91 LEU A O 1
ATOM 767 N N . LYS A 1 92 ? -19.905 -0.150 12.132 1.00 96.19 92 LYS A N 1
ATOM 768 C CA . LYS A 1 92 ? -19.256 1.115 11.777 1.00 96.19 92 LYS A CA 1
ATOM 769 C C . LYS A 1 92 ? -18.345 0.949 10.561 1.00 96.19 92 LYS A C 1
ATOM 771 O O . LYS A 1 92 ? -18.373 1.809 9.688 1.00 96.19 92 LYS A O 1
ATOM 776 N N . LEU A 1 93 ? -17.600 -0.153 10.464 1.00 96.31 93 LEU A N 1
ATOM 777 C CA . LEU A 1 93 ? -16.781 -0.462 9.287 1.00 96.31 93 LEU A CA 1
ATOM 778 C C . LEU A 1 93 ? -17.631 -0.622 8.023 1.00 96.31 93 LEU A C 1
ATOM 780 O O . LEU A 1 93 ? -17.274 -0.056 6.993 1.00 96.31 93 LEU A O 1
ATOM 784 N N . GLN A 1 94 ? -18.782 -1.293 8.117 1.00 97.06 94 GLN A N 1
ATOM 785 C CA . GLN A 1 94 ? -19.738 -1.384 7.006 1.00 97.06 94 GLN A CA 1
ATOM 786 C C . GLN A 1 94 ? -20.158 -0.007 6.497 1.00 97.06 94 GLN A C 1
ATOM 788 O O . GLN A 1 94 ? -20.146 0.249 5.298 1.00 97.06 94 GLN A O 1
ATOM 793 N N . ARG A 1 95 ? -20.490 0.916 7.406 1.00 95.56 95 ARG A N 1
ATOM 794 C CA . ARG A 1 95 ? -20.924 2.269 7.030 1.00 95.56 95 ARG A CA 1
ATOM 795 C C . ARG A 1 95 ? -19.806 3.110 6.422 1.00 95.56 95 ARG A C 1
ATOM 797 O O . ARG A 1 95 ? -20.067 3.837 5.473 1.00 95.56 95 ARG A O 1
ATOM 804 N N . GLU A 1 96 ? -18.601 3.035 6.979 1.00 95.94 96 GLU A N 1
ATOM 805 C CA . GLU A 1 96 ? -17.466 3.859 6.540 1.00 95.94 96 GLU A CA 1
ATOM 806 C C . GLU A 1 96 ? -16.866 3.374 5.214 1.00 95.94 96 GLU A C 1
ATOM 808 O O . GLU A 1 96 ? -16.451 4.190 4.394 1.00 95.94 96 GLU A O 1
ATOM 813 N N . PHE A 1 97 ? -16.837 2.059 4.982 1.00 94.81 97 PHE A N 1
ATOM 814 C CA . PHE A 1 97 ? -16.194 1.467 3.803 1.00 94.81 97 PHE A CA 1
ATOM 815 C C . PHE A 1 97 ? -17.170 0.877 2.779 1.00 94.81 97 PHE A C 1
ATOM 817 O O . PHE A 1 97 ? -16.740 0.452 1.711 1.00 94.81 97 PHE A O 1
ATOM 824 N N . GLY A 1 98 ? -18.473 0.856 3.072 1.00 95.94 98 GLY A N 1
ATOM 825 C CA . GLY A 1 98 ? -19.470 0.206 2.219 1.00 95.94 98 GLY A CA 1
ATOM 826 C C . GLY A 1 98 ? -19.345 -1.320 2.198 1.00 95.94 98 GLY A C 1
ATOM 827 O O . GLY A 1 98 ? -19.747 -1.939 1.217 1.00 95.94 98 GLY A O 1
ATOM 828 N N . PHE A 1 99 ? -18.761 -1.909 3.244 1.00 96.50 99 PHE A N 1
ATOM 829 C CA . PHE A 1 99 ? -18.602 -3.356 3.372 1.00 96.50 99 PHE A CA 1
ATOM 830 C C . PHE A 1 99 ? -19.928 -4.057 3.626 1.00 96.50 99 PHE A C 1
ATOM 832 O O . PHE A 1 99 ? -20.815 -3.513 4.290 1.00 96.50 99 PHE A O 1
ATOM 839 N N . ASP A 1 100 ? -20.023 -5.288 3.134 1.00 97.50 100 ASP A N 1
ATOM 840 C CA . ASP A 1 100 ? -21.026 -6.228 3.607 1.00 97.50 100 ASP A CA 1
ATOM 841 C C . ASP A 1 100 ? -20.621 -6.829 4.969 1.00 97.50 100 ASP A C 1
ATOM 843 O O . ASP A 1 100 ? -19.585 -6.486 5.554 1.00 97.50 100 ASP A O 1
ATOM 847 N N . ASP A 1 101 ? -21.474 -7.699 5.513 1.00 95.88 101 ASP A N 1
ATOM 848 C CA . ASP A 1 101 ? -21.231 -8.341 6.808 1.00 95.88 101 ASP A CA 1
ATOM 849 C C . ASP A 1 101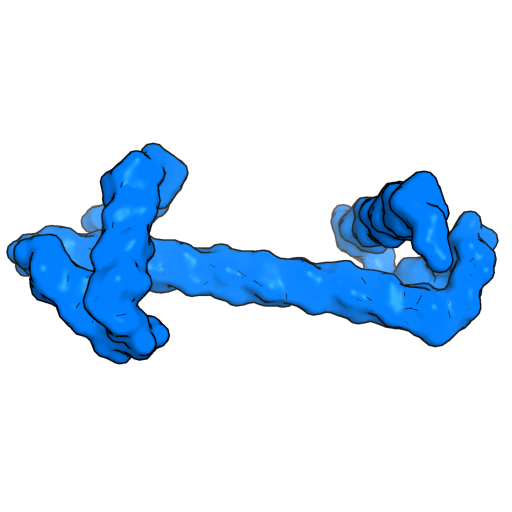 ? -19.933 -9.161 6.813 1.00 95.88 101 ASP A C 1
ATOM 851 O O . ASP A 1 101 ? -19.176 -9.112 7.784 1.00 95.88 101 ASP A O 1
ATOM 855 N N . PHE A 1 102 ? -19.652 -9.869 5.716 1.00 96.94 102 PHE A N 1
ATOM 856 C CA . PHE A 1 102 ? -18.490 -10.742 5.600 1.00 96.94 102 PHE A CA 1
ATOM 857 C C . PHE A 1 102 ? -17.192 -9.937 5.543 1.00 96.94 102 PHE A C 1
ATOM 859 O O . PHE A 1 102 ? -16.254 -10.226 6.286 1.00 96.94 102 PHE A O 1
ATOM 866 N N . ASP A 1 103 ? -17.143 -8.905 4.705 1.00 96.19 103 ASP A N 1
ATOM 867 C CA . ASP A 1 103 ? -15.982 -8.033 4.565 1.00 96.19 103 ASP A CA 1
ATOM 868 C C . ASP A 1 103 ? -15.686 -7.304 5.882 1.00 96.19 103 ASP A C 1
ATOM 870 O O . ASP A 1 103 ? -14.535 -7.238 6.322 1.00 96.19 103 ASP A O 1
ATOM 874 N N . ALA A 1 104 ? -16.717 -6.791 6.561 1.00 96.56 104 ALA A N 1
ATOM 875 C CA . ALA A 1 104 ? -16.547 -6.101 7.835 1.00 96.56 104 ALA A CA 1
ATOM 876 C C . ALA A 1 104 ? -16.009 -7.026 8.935 1.00 96.56 104 ALA A C 1
ATOM 878 O O . ALA A 1 104 ? -15.094 -6.630 9.665 1.00 96.56 104 ALA A O 1
ATOM 879 N N . GLU A 1 105 ? -16.533 -8.251 9.036 1.00 96.69 105 GLU A N 1
ATOM 880 C CA . GLU A 1 105 ? -16.020 -9.270 9.953 1.00 96.69 105 GLU A CA 1
ATOM 881 C C . GLU A 1 105 ? -14.575 -9.647 9.599 1.00 96.69 105 GLU A C 1
ATOM 883 O O . GLU A 1 105 ? -13.698 -9.642 10.469 1.00 96.69 105 GLU A O 1
ATOM 888 N N . PHE A 1 106 ? -14.302 -9.918 8.320 1.00 96.50 106 PHE A N 1
ATOM 889 C CA . PHE A 1 106 ? -12.978 -10.290 7.831 1.00 96.50 106 PHE A CA 1
ATOM 890 C C . PHE A 1 106 ? -11.937 -9.223 8.170 1.00 96.50 106 PHE A C 1
ATOM 892 O O . PHE A 1 106 ? -10.922 -9.531 8.796 1.00 96.50 106 PHE A O 1
ATOM 899 N N . PHE A 1 107 ? -12.182 -7.965 7.800 1.00 95.62 107 PHE A N 1
ATOM 900 C CA . PHE A 1 107 ? -11.234 -6.877 8.026 1.00 95.62 107 PHE A CA 1
ATOM 901 C C . PHE A 1 107 ? -11.077 -6.542 9.507 1.00 95.62 107 PHE A C 1
ATOM 903 O O . PHE A 1 107 ? -9.956 -6.285 9.954 1.00 95.62 107 PHE A O 1
ATOM 910 N N . PHE A 1 108 ? -12.160 -6.588 10.289 1.00 95.81 108 PHE A N 1
ATOM 911 C CA . PHE A 1 108 ? -12.064 -6.445 11.738 1.00 95.81 108 PHE A CA 1
ATOM 912 C C . PHE A 1 108 ? -11.148 -7.521 12.328 1.00 95.81 108 PHE A C 1
ATOM 914 O O . PHE A 1 108 ? -10.173 -7.186 13.004 1.00 95.81 108 PHE A O 1
ATOM 921 N N . ASN A 1 109 ? -11.411 -8.795 12.025 1.00 94.94 109 ASN A N 1
ATOM 922 C CA . ASN A 1 109 ? -10.641 -9.926 12.535 1.00 94.94 109 ASN A CA 1
ATOM 923 C C . ASN A 1 109 ? -9.186 -9.889 12.067 1.00 94.94 109 ASN A C 1
ATOM 925 O O . ASN A 1 109 ? -8.273 -10.067 12.874 1.00 94.94 109 ASN A O 1
ATOM 929 N N . TYR A 1 110 ? -8.954 -9.602 10.787 1.00 93.31 110 TYR A N 1
ATOM 930 C CA . TYR A 1 110 ? -7.620 -9.525 10.201 1.00 93.31 110 TYR A CA 1
ATOM 931 C C . TYR A 1 110 ? -6.736 -8.504 10.924 1.00 93.31 110 TYR A C 1
ATOM 933 O O . TYR A 1 110 ? -5.588 -8.792 11.266 1.00 93.31 110 TYR A O 1
ATOM 941 N N . VAL A 1 111 ? -7.271 -7.316 11.206 1.00 93.06 111 VAL A N 1
ATOM 942 C CA . VAL A 1 111 ? -6.514 -6.247 11.866 1.00 93.06 111 VAL A CA 1
ATOM 943 C C . VAL A 1 111 ? -6.352 -6.520 13.362 1.00 93.06 111 VAL A C 1
ATOM 945 O O . VAL A 1 111 ? -5.284 -6.265 13.917 1.00 93.06 111 VAL A O 1
ATOM 948 N N . THR A 1 112 ? -7.371 -7.063 14.030 1.00 91.31 112 THR A N 1
ATOM 949 C CA . THR A 1 112 ? -7.314 -7.318 15.476 1.00 91.31 112 THR A CA 1
ATOM 950 C C . THR A 1 112 ? -6.502 -8.549 15.858 1.00 91.31 112 THR A C 1
ATOM 952 O O . THR A 1 112 ? -6.038 -8.594 16.992 1.00 91.31 112 THR A O 1
ATOM 955 N N . HIS A 1 113 ? -6.275 -9.500 14.948 1.00 91.75 113 HIS A N 1
ATOM 956 C CA . HIS A 1 113 ? -5.493 -10.720 15.204 1.00 91.75 113 HIS A CA 1
ATOM 957 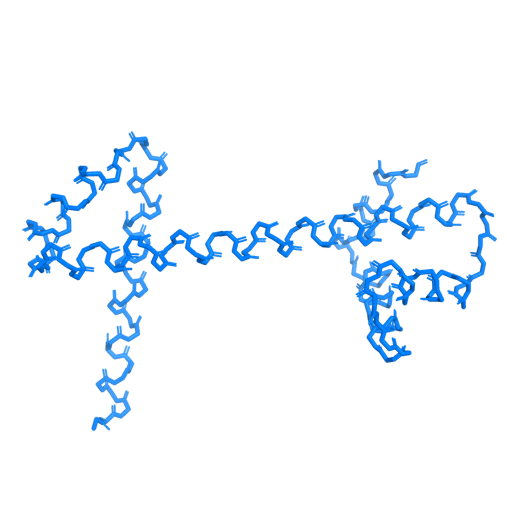C C . HIS A 1 113 ? -4.100 -10.710 14.561 1.00 91.75 113 HIS A C 1
ATOM 959 O O . HIS A 1 113 ? -3.300 -11.614 14.793 1.00 91.75 113 HIS A O 1
ATOM 965 N N . SER A 1 114 ? -3.780 -9.688 13.767 1.00 91.94 114 SER A N 1
ATOM 966 C CA . SER A 1 114 ? -2.444 -9.501 13.202 1.00 91.94 114 SER A CA 1
ATOM 967 C C . SER A 1 114 ? -1.556 -8.696 14.148 1.00 91.94 114 SER A C 1
ATOM 969 O O . SER A 1 114 ? -1.829 -7.523 14.408 1.00 91.94 114 SER A O 1
ATOM 971 N N . GLU A 1 115 ? -0.435 -9.275 14.593 1.00 88.69 115 GLU A N 1
ATOM 972 C CA . GLU A 1 115 ? 0.548 -8.582 15.449 1.00 88.69 115 GLU A CA 1
ATOM 973 C C . GLU A 1 115 ? 1.033 -7.258 14.839 1.00 88.69 115 GLU A C 1
ATOM 975 O O . GLU A 1 115 ? 1.274 -6.277 15.547 1.00 88.69 115 GLU A O 1
ATOM 980 N N . LYS A 1 116 ? 1.169 -7.213 13.505 1.00 87.00 116 LYS A N 1
ATOM 981 C CA . LYS A 1 116 ? 1.582 -6.008 12.777 1.00 87.00 116 LYS A CA 1
ATOM 982 C C . LYS A 1 116 ? 0.586 -4.872 13.005 1.00 87.00 116 LYS A C 1
ATOM 984 O O . LYS A 1 116 ? 0.995 -3.753 13.303 1.00 87.00 116 LYS A O 1
ATOM 989 N N . TYR A 1 117 ? -0.704 -5.161 12.861 1.00 89.88 117 TYR A N 1
ATOM 990 C CA . TYR A 1 117 ? -1.753 -4.150 12.937 1.00 89.88 117 TYR A CA 1
ATOM 991 C C . TYR A 1 117 ? -2.193 -3.841 14.366 1.00 89.88 117 TYR A C 1
ATOM 993 O O . TYR A 1 117 ? -2.569 -2.703 14.634 1.00 89.88 117 TYR A O 1
ATOM 1001 N N . GLN A 1 118 ? -2.054 -4.780 15.305 1.00 88.12 118 GLN A N 1
ATOM 1002 C CA . GLN A 1 118 ? -2.244 -4.502 16.730 1.00 88.12 118 GLN A CA 1
ATOM 1003 C C . GLN A 1 118 ? -1.317 -3.384 17.214 1.00 88.12 118 GLN A C 1
ATOM 1005 O O . GLN A 1 118 ? -1.798 -2.418 17.798 1.00 88.12 118 GLN A O 1
ATOM 1010 N N . LYS A 1 119 ? -0.021 -3.433 16.870 1.00 87.56 119 LYS A N 1
ATOM 1011 C CA . LYS A 1 119 ? 0.926 -2.348 17.193 1.00 87.56 119 LYS A CA 1
ATOM 1012 C C . LYS A 1 119 ? 0.493 -1.006 16.600 1.00 87.56 119 LYS A C 1
ATOM 1014 O O . LYS A 1 119 ? 0.636 0.037 17.232 1.00 87.56 119 LYS A O 1
ATOM 1019 N N . THR A 1 120 ? -0.047 -1.018 15.380 1.00 86.25 120 THR A N 1
ATOM 1020 C CA . THR A 1 120 ? -0.586 0.192 14.747 1.00 86.25 120 THR A CA 1
ATOM 1021 C C . THR A 1 120 ? -1.827 0.708 15.480 1.00 86.25 120 THR A C 1
ATOM 1023 O O . THR A 1 120 ? -1.903 1.903 15.751 1.00 86.25 120 THR A O 1
ATOM 1026 N N . ILE A 1 121 ? -2.767 -0.162 15.858 1.00 85.25 121 ILE A N 1
ATOM 1027 C CA . ILE A 1 121 ? -3.941 0.202 16.667 1.00 85.25 121 ILE A CA 1
ATOM 1028 C C . ILE A 1 121 ? -3.507 0.806 18.005 1.00 85.25 121 ILE A C 1
ATOM 1030 O O . ILE A 1 121 ? -3.995 1.870 18.372 1.00 85.25 121 ILE A O 1
ATOM 1034 N N . GLU A 1 122 ? -2.584 0.157 18.713 1.00 85.75 122 GLU A N 1
ATOM 1035 C CA . GLU A 1 122 ? -2.067 0.614 20.007 1.00 85.75 122 GLU A CA 1
ATOM 1036 C C . GLU A 1 122 ? -1.387 1.977 19.908 1.00 85.75 122 GLU A C 1
ATOM 1038 O O . GLU A 1 122 ? -1.546 2.795 20.805 1.00 85.75 122 GLU A O 1
ATOM 1043 N N . SER A 1 123 ? -0.706 2.273 18.796 1.00 88.50 123 SER A N 1
ATOM 1044 C CA . SER A 1 123 ? -0.123 3.603 18.568 1.00 88.50 123 SER A CA 1
ATOM 1045 C C . SER A 1 123 ? -1.164 4.727 18.474 1.00 88.50 123 SER A C 1
ATOM 1047 O O . SER A 1 123 ? -0.824 5.899 18.636 1.00 88.50 123 SER A O 1
ATOM 1049 N N . PHE A 1 124 ? -2.428 4.382 18.211 1.00 85.62 124 PHE A N 1
ATOM 1050 C CA . PHE A 1 124 ? -3.546 5.320 18.197 1.00 85.62 124 PHE A CA 1
ATOM 1051 C C . PHE A 1 124 ? -4.324 5.359 19.516 1.00 85.62 124 PHE A C 1
ATOM 1053 O O . PHE A 1 124 ? -5.185 6.239 19.647 1.00 85.62 124 PHE A O 1
ATOM 1060 N N . LEU A 1 125 ? -4.081 4.430 20.453 1.00 76.62 125 LEU A N 1
ATOM 1061 C CA . LEU A 1 125 ? -4.727 4.379 21.771 1.00 76.62 125 LEU A CA 1
ATOM 1062 C C . LEU A 1 125 ? -4.162 5.447 22.720 1.00 76.62 125 LEU A C 1
ATOM 1064 O O . LEU A 1 125 ? -4.997 6.125 23.366 1.00 76.62 125 LEU A O 1
#

pLDDT: mean 90.9, std 5.19, range [69.19, 97.5]

Secondary structure (DSSP, 8-state):
--HHHHHHHHHHHHHHHHHHHHHHHTT--HHHHHHHHHHHS---HHHHHHHHHHHHHHHHHHHHHHHHHHHHHHHHHHHHHTT--HHHHHHHHHHHH---HHHHHHHHHHHHH-HHHHHHHHHT-